Protein AF-A0A6L5FCS5-F1 (afdb_monomer)

Radius of gyration: 27.61 Å; Cα contacts (8 Å, |Δi|>4): 165; chains: 1; bounding box: 40×76×76 Å

Solvent-accessible surface area (backbone atoms only — not comparable to full-atom values): 10490 Å² total; per-residue (Å²): 139,87,85,79,86,86,85,86,82,84,81,82,86,82,88,80,81,89,80,91,78,77,93,75,94,74,78,89,84,92,85,90,86,79,91,82,93,79,89,80,86,85,83,89,91,87,80,81,89,75,83,75,80,78,74,76,76,74,80,74,69,59,62,54,80,92,47,22,50,37,72,68,47,50,47,56,53,29,63,71,54,36,58,82,91,42,26,70,55,52,50,52,34,24,40,57,49,28,67,34,18,20,69,38,68,49,97,88,55,23,33,4,33,68,42,44,43,73,89,52,39,64,62,32,20,42,73,44,74,34,62,92,59,55,54,51,39,63,67,47,30,46,35,17,52,34,33,32,41,77,76,54,85,21,68,80,76,62,65,58,73,129

Secondary structure (DSSP, 8-state):
-PPP----------------------------------------------------------EETTTEEPHHHHHHHHHHHS-TTTHHHHHHHHHHHHTTBSS-B-TT--BTTTTB-HHHHHHHHHHTT-TT--TTSHHHHHHHHHHHHHTSSGGGGSPPP-

Sequence (162 aa):
MVFLLSIAAFAAYSTGSSEEVVVSNAGLRAGRIAGFDHAREAPPPSTAVTSTTINEPKAAVVQTSDSTLEPKAVRGLMEKYFLPPDVSRAVRVAWCSSHFEVDRVSADGRIGLFQHTEGEWATRAEGAGVSHASPVSPDPNTAAAAWEVYEGVGWSAL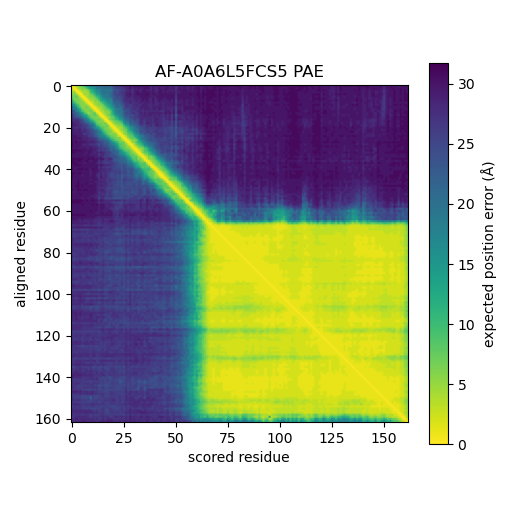VCPG

Mean predicted aligned error: 17.08 Å

Nearest PDB structures (foldseek):
  1qsa-assembly1_A  TM=8.169E-01  e=1.338E-02  Escherichia coli
  6fc4-assembly1_A  TM=7.759E-01  e=1.407E-01  Pseudomonas aeruginosa
  6cfc-assembly1_A  TM=8.360E-01  e=5.706E-01  Campylobacter jejuni
  8gfq-assembly1_A  TM=8.397E-01  e=1.057E+00  Campylobacter jejuni
  6cf8-assembly1_A  TM=7.428E-01  e=2.189E+00  Campylobacter jejuni

Foldseek 3Di:
DDDDDDDDDDDDDDDDDDDDDDDDPDDDDDDDDDDDDDDDDDDDDDDDDDPDPPPPPPDDFDDDPVFATDLVSLLVLLVVQPDPVCSVVLSVLLCLQAVRGLADADPQGFGGSQRHHPVCLQVLLVQLVNHPDDSSPSNSVSSSVSSCQPPNPHCVSRDRDD

pLDDT: mean 73.41, std 26.39, range [30.52, 98.5]

Structure (mmCIF, N/CA/C/O backbone):
data_AF-A0A6L5FCS5-F1
#
_entry.id   AF-A0A6L5FCS5-F1
#
loop_
_atom_site.group_PDB
_atom_site.id
_atom_site.type_symbol
_atom_site.label_atom_id
_atom_site.label_alt_id
_atom_site.label_comp_id
_atom_site.label_asym_id
_atom_site.label_entity_id
_atom_site.label_seq_id
_atom_site.pdbx_PDB_ins_code
_atom_site.Cartn_x
_atom_site.Cartn_y
_atom_site.Cartn_z
_atom_site.occupancy
_atom_site.B_iso_or_equiv
_atom_site.auth_seq_id
_atom_site.auth_comp_id
_atom_site.auth_asym_id
_atom_site.auth_atom_id
_atom_site.pdbx_PDB_model_num
ATOM 1 N N . MET A 1 1 ? -21.410 55.323 -2.614 1.00 41.28 1 MET A N 1
ATOM 2 C CA . MET A 1 1 ? -21.758 53.908 -2.858 1.00 41.28 1 MET A CA 1
ATOM 3 C C . MET A 1 1 ? -21.694 53.189 -1.526 1.00 41.28 1 MET A C 1
ATOM 5 O O . MET A 1 1 ? -20.644 53.181 -0.902 1.00 41.28 1 MET A O 1
ATOM 9 N N . VAL A 1 2 ? -22.849 52.731 -1.053 1.00 36.12 2 VAL A N 1
ATOM 10 C CA . VAL A 1 2 ? -23.056 52.055 0.233 1.00 36.12 2 VAL A CA 1
ATOM 11 C C . VAL A 1 2 ? -22.916 50.554 -0.017 1.00 36.12 2 VAL A C 1
ATOM 13 O O . VAL A 1 2 ? -23.638 50.031 -0.860 1.00 36.12 2 VAL A O 1
ATOM 16 N N . PHE A 1 3 ? -22.005 49.875 0.682 1.00 43.09 3 PHE A N 1
ATOM 17 C CA . PHE A 1 3 ? -21.967 48.412 0.724 1.00 43.09 3 PHE A CA 1
ATOM 18 C C . PHE A 1 3 ? -22.676 47.934 1.994 1.00 43.09 3 PHE A C 1
ATOM 20 O O . PHE A 1 3 ? -22.297 48.287 3.109 1.00 43.09 3 PHE A O 1
ATOM 27 N N . LEU A 1 4 ? -23.750 47.175 1.786 1.00 43.25 4 LEU A N 1
ATOM 28 C CA . LEU A 1 4 ? -24.572 46.526 2.801 1.00 43.25 4 LEU A CA 1
ATOM 29 C C . LEU A 1 4 ? -24.004 45.140 3.157 1.00 43.25 4 LEU A C 1
ATOM 31 O O . LEU A 1 4 ? -23.674 44.365 2.267 1.00 43.25 4 LEU A O 1
ATOM 35 N N . LEU A 1 5 ? -23.967 44.876 4.469 1.00 38.53 5 LEU A N 1
ATOM 36 C CA . LEU A 1 5 ? -24.224 43.622 5.199 1.00 38.53 5 LEU A CA 1
ATOM 37 C C . LEU A 1 5 ? -23.723 42.270 4.641 1.00 38.53 5 LEU A C 1
ATOM 39 O O . LEU A 1 5 ? -24.255 41.749 3.666 1.00 38.53 5 LEU A O 1
ATOM 43 N N . SER A 1 6 ? -22.927 41.565 5.456 1.00 38.53 6 SER A N 1
ATOM 44 C CA . SER A 1 6 ? -23.422 40.402 6.228 1.00 38.53 6 SER A CA 1
ATOM 45 C C . SER A 1 6 ? -22.414 39.993 7.310 1.00 38.53 6 SER A C 1
ATOM 47 O O . SER A 1 6 ? -21.304 39.564 7.016 1.00 38.53 6 SER A O 1
ATOM 49 N N . ILE A 1 7 ? -22.818 40.140 8.574 1.00 42.03 7 ILE A N 1
ATOM 50 C CA . ILE A 1 7 ? -22.124 39.632 9.762 1.00 42.03 7 ILE A CA 1
ATOM 51 C C . ILE A 1 7 ? -22.880 38.366 10.168 1.00 42.03 7 ILE A C 1
ATOM 53 O O . ILE A 1 7 ? -24.037 38.456 10.575 1.00 42.03 7 ILE A O 1
ATOM 57 N N . ALA A 1 8 ? -22.259 37.194 10.040 1.00 47.81 8 ALA A N 1
ATOM 58 C CA . ALA A 1 8 ? -22.797 35.972 10.624 1.00 47.81 8 ALA A CA 1
ATOM 59 C C . ALA A 1 8 ? -22.366 35.910 12.093 1.00 47.81 8 ALA A C 1
ATOM 61 O O . ALA A 1 8 ? -21.203 35.678 12.418 1.00 47.81 8 ALA A O 1
ATOM 62 N N . ALA A 1 9 ? -23.325 36.176 12.973 1.00 38.50 9 ALA A N 1
ATOM 63 C CA . ALA A 1 9 ? -23.222 35.944 14.399 1.00 38.50 9 ALA A CA 1
ATOM 64 C C . ALA A 1 9 ? -23.253 34.434 14.687 1.00 38.50 9 ALA A C 1
ATOM 66 O O . ALA A 1 9 ? -24.181 33.748 14.265 1.00 38.50 9 ALA A O 1
ATOM 67 N N . PHE A 1 10 ? -22.289 33.932 15.459 1.00 42.28 10 PHE A N 1
ATOM 68 C CA . PHE A 1 10 ? -22.440 32.690 16.216 1.00 42.28 10 PHE A CA 1
ATOM 69 C C . PHE A 1 10 ? -22.396 33.053 17.698 1.00 42.28 10 PHE A C 1
ATOM 71 O O . PHE A 1 10 ? -21.336 33.289 18.275 1.00 42.28 10 PHE A O 1
ATOM 78 N N . ALA A 1 11 ? -23.580 33.173 18.296 1.00 39.41 11 ALA A N 1
ATOM 79 C CA . ALA A 1 11 ? -23.734 33.321 19.731 1.00 39.41 11 ALA A CA 1
ATOM 80 C C . ALA A 1 11 ? -23.799 31.931 20.379 1.00 39.41 11 ALA A C 1
ATOM 82 O O . ALA A 1 11 ? -24.690 31.143 20.085 1.00 39.41 11 ALA A O 1
ATOM 83 N N . ALA A 1 12 ? -22.819 31.694 21.249 1.00 39.03 12 ALA A N 1
ATOM 84 C CA . ALA A 1 12 ? -22.905 31.034 22.549 1.00 39.03 12 ALA A CA 1
ATOM 85 C C . ALA A 1 12 ? -23.731 29.737 22.689 1.00 39.03 12 ALA A C 1
ATOM 87 O O . ALA A 1 12 ? -24.958 29.761 22.751 1.00 39.03 12 ALA A O 1
ATOM 88 N N . TYR A 1 13 ? -23.027 28.645 23.009 1.00 35.88 13 TYR A N 1
ATOM 89 C CA . TYR A 1 13 ? -23.465 27.797 24.117 1.00 35.88 13 TYR A CA 1
ATOM 90 C C . TYR A 1 13 ? -22.410 27.777 25.225 1.00 35.88 13 TYR A C 1
ATOM 92 O O . TYR A 1 13 ? -21.205 27.852 24.993 1.00 35.88 13 TYR A O 1
ATOM 100 N N . SER A 1 14 ? -22.947 27.774 26.434 1.00 37.06 14 SER A N 1
ATOM 101 C CA . SER A 1 14 ? -22.381 28.162 27.714 1.00 37.06 14 SER A CA 1
ATOM 102 C C . SER A 1 14 ? -21.531 27.064 28.372 1.00 37.06 14 SER A C 1
ATOM 104 O O . SER A 1 14 ? -21.939 25.911 28.417 1.00 37.06 14 SER A O 1
ATOM 106 N N . THR A 1 15 ? -20.401 27.495 28.945 1.00 33.53 15 THR A N 1
ATOM 107 C CA . THR A 1 15 ? -19.884 27.212 30.308 1.00 33.53 15 THR A CA 1
ATOM 108 C C . THR A 1 15 ? -19.746 25.783 30.860 1.00 33.53 15 THR A C 1
ATOM 110 O O . THR A 1 15 ? -20.726 25.063 31.024 1.00 33.53 15 THR A O 1
ATOM 113 N N . GLY A 1 16 ? -18.546 25.521 31.396 1.00 34.59 16 GLY A N 1
ATOM 114 C CA . GLY A 1 16 ? -18.246 24.546 32.458 1.00 34.59 16 GLY A CA 1
ATOM 115 C C . GLY A 1 16 ? -16.766 24.144 32.402 1.00 34.59 16 GLY A C 1
ATOM 116 O O . GLY A 1 16 ? -16.428 23.200 31.706 1.00 34.59 16 GLY A O 1
ATOM 117 N N . SER A 1 17 ? -15.821 25.006 32.790 1.00 35.19 17 SER A N 1
ATOM 118 C CA . SER A 1 17 ? -15.255 25.157 34.146 1.00 35.19 17 SER A CA 1
ATOM 119 C C . SER A 1 17 ? -14.761 23.847 34.769 1.00 35.19 17 SER A C 1
ATOM 121 O O . SER A 1 17 ? -15.558 22.966 35.063 1.00 35.19 17 SER A O 1
ATOM 123 N N . SER A 1 18 ? -13.437 23.807 34.946 1.00 44.78 18 SER A N 1
ATOM 124 C CA . SER A 1 18 ? -12.602 23.068 35.899 1.00 44.78 18 SER A CA 1
ATOM 125 C C . SER A 1 18 ? -13.283 22.037 36.800 1.00 44.78 18 SER A C 1
ATOM 127 O O . SER A 1 18 ? -14.175 22.399 37.552 1.00 44.78 18 SER A O 1
ATOM 129 N N . GLU A 1 19 ? -12.753 20.813 36.838 1.00 42.12 19 GLU A N 1
ATOM 130 C CA . GLU A 1 19 ? -12.052 20.292 38.023 1.00 42.12 19 GLU A CA 1
ATOM 131 C C . GLU A 1 19 ? -11.552 18.856 37.801 1.00 42.12 19 GLU A C 1
ATOM 133 O O . GLU A 1 19 ? -12.196 17.996 37.204 1.00 42.12 19 GLU A O 1
ATOM 138 N N . GLU A 1 20 ? -10.336 18.651 38.284 1.00 43.97 20 GLU A N 1
ATOM 139 C CA . GLU A 1 20 ? -9.647 17.392 38.507 1.00 43.97 20 GLU A CA 1
ATOM 140 C C . GLU A 1 20 ? -10.471 16.480 39.431 1.00 43.97 20 GLU A C 1
ATOM 142 O O . GLU A 1 20 ? -10.852 16.895 40.523 1.00 43.97 20 GLU A O 1
ATOM 147 N N . VAL A 1 21 ? -10.716 15.224 39.039 1.00 37.75 21 VAL A N 1
ATOM 148 C CA . VAL A 1 21 ? -11.211 14.192 39.967 1.00 37.75 21 VAL A CA 1
ATOM 149 C C . VAL A 1 21 ? -10.449 12.884 39.760 1.00 37.75 21 VAL A C 1
ATOM 151 O O . VAL A 1 21 ? -10.796 12.032 38.949 1.00 37.75 21 VAL A O 1
ATOM 154 N N . VAL A 1 22 ? -9.352 12.791 40.510 1.00 36.75 22 VAL A N 1
ATOM 155 C CA . VAL A 1 22 ? -9.028 11.721 41.464 1.00 36.75 22 VAL A CA 1
ATOM 156 C C . VAL A 1 22 ? -9.369 10.286 41.034 1.00 36.75 22 VAL A C 1
ATOM 158 O O . VAL A 1 22 ? -10.494 9.803 41.161 1.00 36.75 22 VAL A O 1
ATOM 161 N N . VAL A 1 23 ? -8.310 9.546 40.698 1.00 39.69 23 VAL A N 1
ATOM 162 C CA . VAL A 1 23 ? -8.250 8.084 40.807 1.00 39.69 23 VAL A CA 1
ATOM 163 C C . VAL A 1 23 ? -8.668 7.668 42.223 1.00 39.69 23 VAL A C 1
ATOM 165 O O . VAL A 1 23 ? -7.968 7.953 43.191 1.00 39.69 23 VAL A O 1
ATOM 168 N N . SER A 1 24 ? -9.795 6.967 42.346 1.00 41.53 24 SER A N 1
ATOM 169 C CA . SER A 1 24 ? -10.235 6.318 43.586 1.00 41.53 24 SER A CA 1
ATOM 170 C C . SER A 1 24 ? -10.672 4.883 43.300 1.00 41.53 24 SER A C 1
ATOM 172 O O . SER A 1 24 ? -11.857 4.601 43.174 1.00 41.53 24 SER A O 1
ATOM 174 N N . ASN A 1 25 ? -9.718 3.950 43.237 1.00 46.12 25 ASN A N 1
ATOM 175 C CA . ASN A 1 25 ? -10.010 2.529 43.456 1.00 46.12 25 ASN A CA 1
ATOM 176 C C . ASN A 1 25 ? -9.721 2.192 44.920 1.00 46.12 25 ASN A C 1
ATOM 178 O O . ASN A 1 25 ? -8.723 1.559 45.258 1.00 46.12 25 ASN A O 1
ATOM 182 N N . ALA A 1 26 ? -10.617 2.649 45.794 1.00 40.03 26 ALA A N 1
ATOM 183 C CA . ALA A 1 26 ? -10.662 2.259 47.193 1.00 40.03 26 ALA A CA 1
ATOM 184 C C . ALA A 1 26 ? -11.847 1.307 47.428 1.00 40.03 26 ALA A C 1
ATOM 186 O O . ALA A 1 26 ? -12.978 1.734 47.609 1.00 40.03 26 ALA A O 1
ATOM 187 N N . GLY A 1 27 ? -11.539 0.008 47.450 1.00 30.52 27 GLY A N 1
ATOM 188 C CA . GLY A 1 27 ? -11.967 -0.890 48.526 1.00 30.52 27 GLY A CA 1
ATOM 189 C C . GLY A 1 27 ? -13.397 -1.457 48.555 1.00 30.52 27 GLY A C 1
ATOM 190 O O . GLY A 1 27 ? -14.337 -0.769 48.926 1.00 30.52 27 GLY A O 1
ATOM 191 N N . LEU A 1 28 ? -13.433 -2.800 48.460 1.00 34.66 28 LEU A N 1
ATOM 192 C CA . LEU A 1 28 ? -14.231 -3.744 49.281 1.00 34.66 28 LEU A CA 1
ATOM 193 C C . LEU A 1 28 ? -15.729 -3.872 48.905 1.00 34.66 28 LEU A C 1
ATOM 195 O O . LEU A 1 28 ? -16.442 -2.890 48.804 1.00 34.66 28 LEU A O 1
ATOM 199 N N . ARG A 1 29 ? -16.330 -5.061 48.731 1.00 39.31 29 ARG A N 1
ATOM 200 C CA . ARG A 1 29 ? -16.288 -6.308 49.530 1.00 39.31 29 ARG A CA 1
ATOM 201 C C . ARG A 1 29 ? -16.640 -7.511 48.629 1.00 39.31 29 ARG A C 1
ATOM 203 O O . ARG A 1 29 ? -17.557 -7.418 47.830 1.00 39.31 29 ARG A O 1
ATOM 210 N N . ALA A 1 30 ? -15.847 -8.583 48.591 1.00 33.75 30 ALA A N 1
ATOM 211 C CA . ALA A 1 30 ? -15.740 -9.700 49.546 1.00 33.75 30 ALA A CA 1
ATOM 212 C C . ALA A 1 30 ? -16.889 -10.734 49.464 1.00 33.75 30 ALA A C 1
ATOM 214 O O . ALA A 1 30 ? -17.948 -10.548 50.052 1.00 33.75 30 ALA A O 1
ATOM 215 N N . GLY A 1 31 ? -16.598 -11.874 48.828 1.00 35.16 31 GLY A N 1
ATOM 216 C CA . GLY A 1 31 ? -17.274 -13.160 49.018 1.00 35.16 31 GLY A CA 1
ATOM 217 C C . GLY A 1 31 ? -16.218 -14.270 49.058 1.00 35.16 31 GLY A C 1
ATOM 218 O O . GLY A 1 31 ? -15.592 -14.560 48.046 1.00 35.16 31 GLY A O 1
ATOM 219 N N . ARG A 1 32 ? -15.956 -14.804 50.258 1.00 38.78 32 ARG A N 1
ATOM 220 C CA . ARG A 1 32 ? -14.950 -15.836 50.572 1.00 38.78 32 ARG A CA 1
ATOM 221 C C . ARG A 1 32 ? -15.450 -17.244 50.236 1.00 38.78 32 ARG A C 1
ATOM 223 O O . ARG A 1 32 ? -16.596 -17.537 50.543 1.00 38.78 32 ARG A O 1
ATOM 230 N N . ILE A 1 33 ? -14.531 -18.111 49.809 1.00 43.84 33 ILE A N 1
ATOM 231 C CA . ILE A 1 33 ? -14.370 -19.543 50.161 1.00 43.84 33 ILE A CA 1
ATOM 232 C C . ILE A 1 33 ? -12.994 -19.973 49.605 1.00 43.84 33 ILE A C 1
ATOM 234 O O . ILE A 1 33 ? -12.668 -19.580 48.496 1.00 43.84 33 ILE A O 1
ATOM 238 N N . ALA A 1 34 ? -12.109 -20.751 50.223 1.00 34.44 34 ALA A N 1
ATOM 239 C CA . ALA A 1 34 ? -11.836 -21.176 51.591 1.00 34.44 34 ALA A CA 1
ATOM 240 C C . ALA A 1 34 ? -10.388 -21.733 51.575 1.00 34.44 34 ALA A C 1
ATOM 242 O O . ALA A 1 34 ? -9.978 -22.292 50.561 1.00 34.44 34 ALA A O 1
ATOM 243 N N . GLY A 1 35 ? -9.662 -21.645 52.695 1.00 30.78 35 GLY A N 1
ATOM 244 C CA . GLY A 1 35 ? -8.535 -22.540 52.998 1.00 30.78 35 GLY A CA 1
ATOM 245 C C . GLY A 1 35 ? -7.142 -22.050 52.598 1.00 30.78 35 GLY A C 1
ATOM 246 O O . GLY A 1 35 ? -6.770 -22.113 51.436 1.00 30.78 35 GLY A O 1
ATOM 247 N N . PHE A 1 36 ? -6.378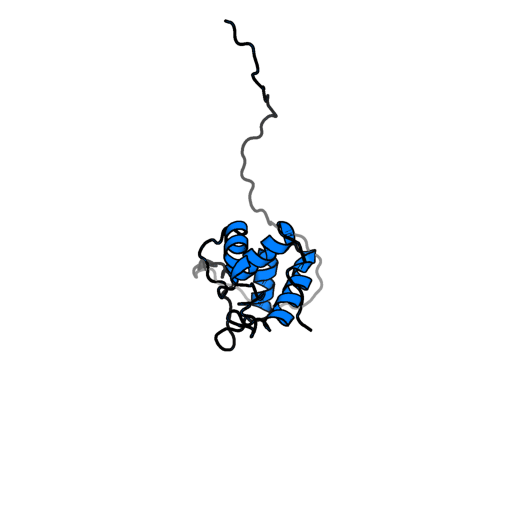 -21.566 53.579 1.00 40.72 36 PHE A N 1
ATOM 248 C CA . PHE A 1 36 ? -5.184 -22.222 54.138 1.00 40.72 36 PHE A CA 1
ATOM 249 C C . PHE A 1 36 ? -4.497 -21.224 55.079 1.00 40.72 36 PHE A C 1
ATOM 251 O O . PHE A 1 36 ? -3.749 -20.340 54.666 1.00 40.72 36 PHE A O 1
ATOM 258 N N . ASP A 1 37 ? -4.813 -21.357 56.366 1.00 38.97 37 ASP A N 1
ATOM 259 C CA . ASP A 1 37 ? -4.090 -20.741 57.471 1.00 38.97 37 ASP A CA 1
ATOM 260 C C . ASP A 1 37 ? -2.631 -21.211 57.481 1.00 38.97 37 ASP A C 1
ATOM 262 O O . ASP A 1 37 ? -2.389 -22.416 57.483 1.00 38.97 37 ASP A O 1
ATOM 266 N N . HIS A 1 38 ? -1.681 -20.274 57.532 1.00 39.16 38 HIS A N 1
ATOM 267 C CA . HIS A 1 38 ? -0.530 -20.292 58.447 1.00 39.16 38 HIS A CA 1
ATOM 268 C C . HIS A 1 38 ? 0.122 -18.903 58.453 1.00 39.16 38 HIS A C 1
ATOM 270 O O . HIS A 1 38 ? 0.741 -18.467 57.485 1.00 39.16 38 HIS A O 1
ATOM 276 N N . ALA A 1 39 ? -0.035 -18.200 59.570 1.00 37.94 39 ALA A N 1
ATOM 277 C CA . ALA A 1 39 ? 0.627 -16.937 59.845 1.00 37.94 39 ALA A CA 1
ATOM 278 C C . ALA A 1 39 ? 2.089 -17.162 60.266 1.00 37.94 39 ALA A C 1
ATOM 280 O O . ALA A 1 39 ? 2.370 -18.027 61.096 1.00 37.94 39 ALA A O 1
ATOM 281 N N . ARG A 1 40 ? 3.001 -16.307 59.788 1.00 38.38 40 ARG A N 1
ATOM 282 C CA . ARG A 1 40 ? 4.171 -15.873 60.566 1.00 38.38 40 ARG A CA 1
ATOM 283 C C . ARG A 1 40 ? 4.599 -14.458 60.156 1.00 38.38 40 ARG A C 1
ATOM 285 O O . ARG A 1 40 ? 5.119 -14.247 59.071 1.00 38.38 40 ARG A O 1
ATOM 292 N N . GLU A 1 41 ? 4.241 -13.529 61.038 1.00 36.78 41 GLU A N 1
ATOM 293 C CA . GLU A 1 41 ? 4.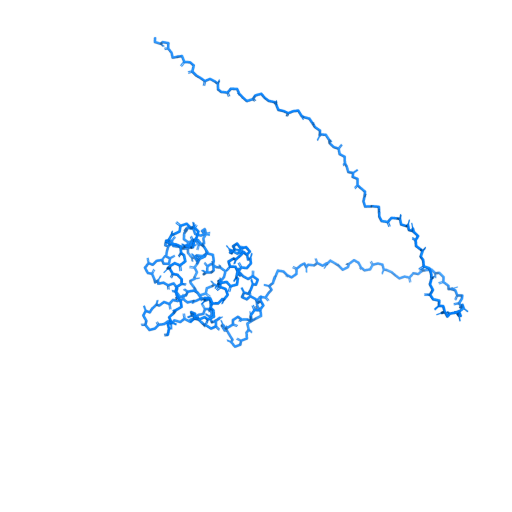970 -12.348 61.530 1.00 36.78 41 GLU A CA 1
ATOM 294 C C . GLU A 1 41 ? 5.966 -11.617 60.602 1.00 36.78 41 GLU A C 1
ATOM 296 O O . GLU A 1 41 ? 6.961 -12.171 60.141 1.00 36.78 41 GLU A O 1
ATOM 301 N N . ALA A 1 42 ? 5.703 -10.323 60.392 1.00 45.25 42 ALA A N 1
ATOM 302 C CA . ALA A 1 42 ? 6.493 -9.391 59.586 1.00 45.25 42 ALA A CA 1
ATOM 303 C C . ALA A 1 42 ? 7.673 -8.759 60.354 1.00 45.25 42 ALA A C 1
ATOM 305 O O . ALA A 1 42 ? 7.592 -8.580 61.568 1.00 45.25 42 ALA A O 1
ATOM 306 N N . PRO A 1 43 ? 8.689 -8.255 59.631 1.00 52.00 43 PRO A N 1
ATOM 307 C CA . PRO A 1 43 ? 9.351 -6.992 59.977 1.00 52.00 43 PRO A CA 1
ATOM 308 C C . PRO A 1 43 ? 9.100 -5.877 58.921 1.00 52.00 43 PRO A C 1
ATOM 310 O O . PRO A 1 43 ? 8.870 -6.192 57.752 1.00 52.00 43 PRO A O 1
ATOM 313 N N . PRO A 1 44 ? 9.112 -4.576 59.303 1.00 57.72 44 PRO A N 1
ATOM 314 C CA . PRO A 1 44 ? 8.701 -3.446 58.451 1.00 57.72 44 PRO A CA 1
ATOM 315 C C . PRO A 1 44 ? 9.912 -2.791 57.711 1.00 57.72 44 PRO A C 1
ATOM 317 O O . PRO A 1 44 ? 11.005 -3.355 57.726 1.00 57.72 44 PRO A O 1
ATOM 320 N N . PRO A 1 45 ? 9.754 -1.666 56.977 1.00 56.81 45 PRO A N 1
ATOM 321 C CA . PRO A 1 45 ? 9.873 -1.591 55.520 1.00 56.81 45 PRO A CA 1
ATOM 322 C C . PRO A 1 45 ? 11.168 -0.908 55.035 1.00 56.81 45 PRO A C 1
ATOM 324 O O . PRO A 1 45 ? 11.574 0.102 55.595 1.00 56.81 45 PRO A O 1
ATOM 327 N N . SER A 1 46 ? 11.768 -1.366 53.934 1.00 44.81 46 SER A N 1
ATOM 328 C CA . SER A 1 46 ? 12.572 -0.505 53.043 1.00 44.81 46 SER A CA 1
ATOM 329 C C . SER A 1 46 ? 13.086 -1.312 51.858 1.00 44.81 46 SER A C 1
ATOM 331 O O . SER A 1 46 ? 14.025 -2.082 52.024 1.00 44.81 46 SER A O 1
ATOM 333 N N . THR A 1 47 ? 12.527 -1.126 50.661 1.00 43.16 47 THR A N 1
ATOM 334 C CA . THR A 1 47 ? 13.340 -1.004 49.438 1.00 43.16 47 THR A CA 1
ATOM 335 C C . THR A 1 47 ? 12.510 -0.328 48.342 1.00 43.16 47 THR A C 1
ATOM 337 O O . THR A 1 47 ? 11.433 -0.793 47.993 1.00 43.16 47 THR A O 1
ATOM 340 N N . ALA A 1 48 ? 13.027 0.810 47.880 1.00 48.31 48 ALA A N 1
ATOM 341 C CA . ALA A 1 48 ? 12.773 1.550 46.644 1.00 48.31 48 ALA A CA 1
ATOM 342 C C . ALA A 1 48 ? 11.593 1.133 45.736 1.00 48.31 48 ALA A C 1
ATOM 344 O O . ALA A 1 48 ? 11.596 0.074 45.113 1.00 48.31 48 ALA A O 1
ATOM 345 N N . VAL A 1 49 ? 10.667 2.074 45.523 1.00 41.22 49 VAL A N 1
ATOM 346 C CA . VAL A 1 49 ? 9.818 2.098 44.325 1.00 41.22 49 VAL A CA 1
ATOM 347 C C . VAL A 1 49 ? 10.718 2.437 43.135 1.00 41.22 49 VAL A C 1
ATOM 349 O O . VAL A 1 49 ? 11.128 3.583 42.960 1.00 41.22 49 VAL A O 1
ATOM 352 N N . THR A 1 50 ? 11.062 1.439 42.326 1.00 42.12 50 THR A N 1
ATOM 353 C CA . THR A 1 50 ? 11.633 1.676 40.999 1.00 42.12 50 THR A CA 1
ATOM 354 C C . THR A 1 50 ? 10.497 2.072 40.064 1.00 42.12 50 THR A C 1
ATOM 356 O O . THR A 1 50 ? 9.711 1.231 39.635 1.00 42.12 50 THR A O 1
ATOM 359 N N . SER A 1 51 ? 10.404 3.361 39.744 1.00 44.72 51 SER A N 1
ATOM 360 C CA . SER A 1 51 ? 9.609 3.843 38.616 1.00 44.72 51 SER A CA 1
ATOM 361 C C . SER A 1 51 ? 10.238 3.328 37.322 1.00 44.72 51 SER A C 1
ATOM 363 O O . SER A 1 51 ? 11.196 3.908 36.816 1.00 44.72 51 SER A O 1
ATOM 365 N N . THR A 1 52 ? 9.734 2.220 36.783 1.00 36.53 52 THR A N 1
ATOM 366 C CA . THR A 1 52 ? 10.045 1.832 35.407 1.00 36.53 52 THR A CA 1
ATOM 367 C C . THR A 1 52 ? 9.133 2.631 34.485 1.00 36.53 52 THR A C 1
ATOM 369 O O . THR A 1 52 ? 7.950 2.329 34.345 1.00 36.53 52 THR A O 1
ATOM 372 N N . THR A 1 53 ? 9.687 3.679 33.876 1.00 45.31 53 THR A N 1
ATOM 373 C CA . THR A 1 53 ? 9.100 4.358 32.720 1.00 45.31 53 THR A CA 1
ATOM 374 C C . THR A 1 53 ? 8.853 3.319 31.632 1.00 45.31 53 THR A C 1
ATOM 376 O O . THR A 1 53 ? 9.788 2.837 30.993 1.00 45.31 53 THR A O 1
ATOM 379 N N . ILE A 1 54 ? 7.589 2.954 31.435 1.00 45.75 54 ILE A N 1
ATOM 380 C CA . ILE A 1 54 ? 7.150 2.171 30.285 1.00 45.75 54 ILE A CA 1
ATOM 381 C C . ILE A 1 54 ? 7.162 3.133 29.097 1.00 45.75 54 ILE A C 1
ATOM 383 O O . ILE A 1 54 ? 6.187 3.827 28.827 1.00 45.75 54 ILE A O 1
ATOM 387 N N . ASN A 1 55 ? 8.307 3.222 28.420 1.00 44.38 55 ASN A N 1
ATOM 388 C CA . ASN A 1 55 ? 8.302 3.639 27.028 1.00 44.38 55 ASN A CA 1
ATOM 389 C C . ASN A 1 55 ? 7.470 2.596 26.284 1.00 44.38 55 ASN A C 1
ATOM 391 O O . ASN A 1 55 ? 7.878 1.441 26.162 1.00 44.38 55 ASN A O 1
ATOM 395 N N . GLU A 1 56 ? 6.280 3.002 25.859 1.00 51.28 56 GLU A N 1
ATOM 396 C CA . GLU A 1 56 ? 5.451 2.274 24.913 1.00 51.28 56 GLU A CA 1
ATOM 397 C C . GLU A 1 56 ? 6.321 1.874 23.711 1.00 51.28 56 GLU A C 1
ATOM 399 O O . GLU A 1 56 ? 6.861 2.751 23.026 1.00 51.28 56 GLU A O 1
ATOM 404 N N . PRO A 1 57 ? 6.525 0.574 23.436 1.00 43.44 57 PRO A N 1
ATOM 405 C CA . PRO A 1 57 ? 7.163 0.184 22.200 1.00 43.44 57 PRO A CA 1
ATOM 406 C C . PRO A 1 57 ? 6.153 0.439 21.081 1.00 43.44 57 PRO A C 1
ATOM 408 O O . PRO A 1 57 ? 5.303 -0.404 20.793 1.00 43.44 57 PRO A O 1
ATOM 411 N N . LYS A 1 58 ? 6.267 1.608 20.435 1.00 44.22 58 LYS A N 1
ATOM 412 C CA . LYS A 1 58 ? 5.797 1.817 19.061 1.00 44.22 58 LYS A C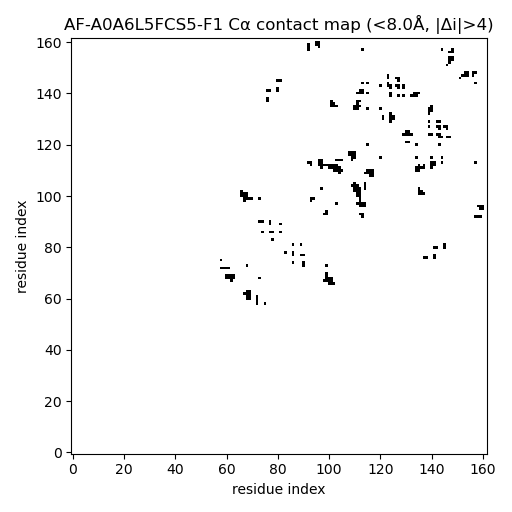A 1
ATOM 413 C C . LYS A 1 58 ? 6.245 0.593 18.277 1.00 44.22 58 LYS A C 1
ATOM 415 O O . LYS A 1 58 ? 7.449 0.379 18.165 1.00 44.22 58 LYS A O 1
ATOM 420 N N . A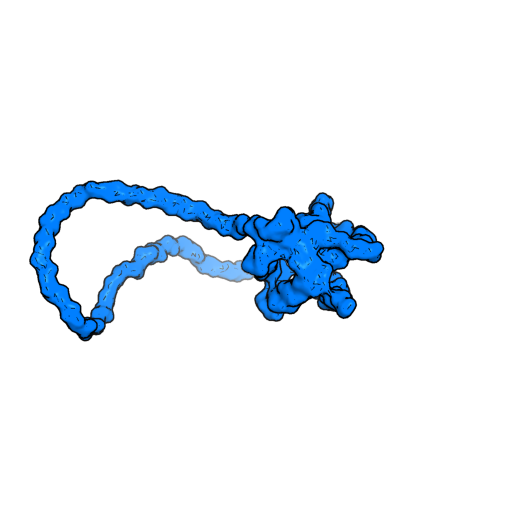LA A 1 59 ? 5.281 -0.219 17.841 1.00 48.72 59 ALA A N 1
ATOM 421 C CA . ALA A 1 59 ? 5.482 -1.539 17.259 1.00 48.72 59 ALA A CA 1
ATOM 422 C C . ALA A 1 59 ? 6.714 -1.559 16.343 1.00 48.72 59 ALA A C 1
ATOM 424 O O . ALA A 1 59 ? 6.673 -1.085 15.208 1.00 48.72 59 ALA A O 1
ATOM 425 N N . ALA A 1 60 ? 7.831 -2.059 16.873 1.00 51.44 60 ALA A N 1
ATOM 426 C CA . ALA A 1 60 ? 9.020 -2.287 16.083 1.00 51.44 60 ALA A CA 1
ATOM 427 C C . ALA A 1 60 ? 8.686 -3.468 15.179 1.00 51.44 60 ALA A C 1
ATOM 429 O O . ALA A 1 60 ? 8.376 -4.564 15.648 1.00 51.44 60 ALA A O 1
ATOM 430 N N . VAL A 1 61 ? 8.652 -3.192 13.884 1.00 55.16 61 VAL A N 1
ATOM 431 C CA . VAL A 1 61 ? 8.425 -4.176 12.840 1.00 55.16 61 VAL A CA 1
ATOM 432 C C . VAL A 1 61 ? 9.575 -5.179 12.906 1.00 55.16 61 VAL A C 1
ATOM 434 O O . VAL A 1 61 ? 10.699 -4.862 12.526 1.00 55.16 61 VAL A O 1
ATOM 437 N N . VAL A 1 62 ? 9.314 -6.367 13.448 1.00 49.72 62 VAL A N 1
ATOM 438 C CA . VAL A 1 62 ? 10.268 -7.476 13.415 1.00 49.72 62 VAL A CA 1
ATOM 439 C C . VAL A 1 62 ? 10.263 -8.005 11.982 1.00 49.72 62 VAL A C 1
ATOM 441 O O . VAL A 1 62 ? 9.241 -8.492 11.497 1.00 49.72 62 VAL A O 1
ATOM 444 N N . GLN A 1 63 ? 11.372 -7.806 11.271 1.00 48.91 63 GLN A N 1
ATOM 445 C CA . GLN A 1 63 ? 11.585 -8.339 9.929 1.00 48.91 63 GLN A CA 1
ATOM 446 C C . GLN A 1 63 ? 12.126 -9.766 10.045 1.00 48.91 63 GLN A C 1
ATOM 448 O O . GLN A 1 63 ? 13.106 -10.012 10.747 1.00 48.91 63 GLN A O 1
ATOM 453 N N . THR A 1 64 ? 11.497 -10.709 9.353 1.00 48.94 64 THR A N 1
ATOM 454 C CA . THR A 1 64 ? 11.993 -12.081 9.200 1.00 48.94 64 THR A CA 1
ATOM 455 C C . THR A 1 64 ? 12.460 -12.239 7.757 1.00 48.94 64 THR A C 1
ATOM 457 O O . THR A 1 64 ? 11.687 -11.951 6.852 1.00 48.94 64 THR A O 1
ATOM 460 N N . SER A 1 65 ? 13.721 -12.639 7.539 1.00 51.72 65 SER A N 1
ATOM 461 C CA . SER A 1 65 ? 14.409 -12.635 6.227 1.00 51.72 65 SER A CA 1
ATOM 462 C C . SER A 1 65 ? 14.311 -11.283 5.498 1.00 51.72 65 SER A C 1
ATOM 464 O O . SER A 1 65 ? 13.501 -11.129 4.592 1.00 51.72 65 SER A O 1
ATOM 466 N N . ASP A 1 66 ? 15.120 -10.328 5.982 1.00 75.44 66 ASP A N 1
ATOM 467 C CA . ASP A 1 66 ? 15.461 -8.946 5.562 1.00 75.44 66 ASP A CA 1
ATOM 468 C C . ASP A 1 66 ? 14.399 -7.992 4.974 1.00 75.44 66 ASP A C 1
ATOM 470 O O . ASP A 1 66 ? 14.519 -6.783 5.164 1.00 75.44 66 ASP A O 1
ATOM 474 N N . SER A 1 67 ? 13.321 -8.459 4.349 1.00 87.88 67 SER A N 1
ATOM 475 C CA . SER A 1 67 ? 12.271 -7.598 3.792 1.00 87.88 67 SER A CA 1
ATOM 476 C C . SER A 1 67 ? 10.843 -8.115 3.982 1.00 87.88 67 SER A C 1
ATOM 478 O O . SER A 1 67 ? 9.890 -7.389 3.693 1.00 87.88 67 SER A O 1
ATOM 480 N N . THR A 1 68 ? 10.650 -9.324 4.522 1.00 95.75 68 THR A N 1
ATOM 481 C CA . THR A 1 68 ? 9.303 -9.835 4.827 1.00 95.75 68 THR A CA 1
ATOM 482 C C . THR A 1 68 ? 8.849 -9.398 6.217 1.00 95.75 68 THR A C 1
ATOM 484 O O . THR A 1 68 ? 9.557 -9.577 7.214 1.00 95.75 68 THR A O 1
ATOM 487 N N . LEU A 1 69 ? 7.646 -8.830 6.301 1.00 94.94 69 LEU A N 1
ATOM 488 C CA . LEU A 1 69 ? 7.041 -8.456 7.576 1.00 94.94 69 LEU A CA 1
ATOM 489 C C . LEU A 1 69 ? 6.395 -9.653 8.271 1.00 94.94 69 LEU A C 1
ATOM 491 O O . LEU A 1 69 ? 5.661 -10.426 7.654 1.00 94.94 69 LEU A O 1
ATOM 495 N N . GLU A 1 70 ? 6.559 -9.742 9.593 1.00 95.44 70 GLU A N 1
ATOM 496 C CA . GLU A 1 70 ? 5.766 -10.675 10.389 1.00 95.44 70 GLU A CA 1
ATOM 497 C C . GLU A 1 70 ? 4.258 -10.361 10.289 1.00 95.44 70 GLU A C 1
ATOM 499 O O . GLU A 1 70 ? 3.862 -9.189 10.333 1.00 95.44 70 GLU A O 1
ATOM 504 N N . PRO A 1 71 ? 3.371 -11.378 10.278 1.00 94.69 71 PRO A N 1
ATOM 505 C CA . PRO A 1 71 ? 1.924 -11.172 10.162 1.00 94.69 71 PRO A CA 1
ATOM 506 C C . PRO A 1 71 ? 1.331 -10.211 11.203 1.00 94.69 71 PRO A C 1
ATOM 508 O O . PRO A 1 71 ? 0.390 -9.471 10.912 1.00 94.69 71 PRO A O 1
ATOM 511 N N . LYS A 1 72 ? 1.883 -10.187 12.424 1.00 96.31 72 LYS A N 1
ATOM 512 C CA . LYS A 1 72 ? 1.456 -9.255 13.478 1.00 96.31 72 LYS A CA 1
ATOM 513 C C . LYS A 1 72 ? 1.804 -7.805 13.131 1.00 96.31 72 LYS A C 1
ATOM 515 O O . LYS A 1 72 ? 0.984 -6.920 13.367 1.00 96.31 72 LYS A O 1
ATOM 520 N N . ALA A 1 73 ? 2.987 -7.568 12.563 1.00 96.00 73 ALA A N 1
ATOM 521 C CA . ALA A 1 73 ? 3.412 -6.242 12.128 1.00 96.00 73 ALA A CA 1
ATOM 522 C C . ALA A 1 73 ? 2.555 -5.749 10.955 1.00 96.00 73 ALA A C 1
ATOM 524 O O . ALA A 1 73 ? 2.073 -4.619 10.990 1.00 96.00 73 ALA A O 1
ATOM 525 N N . VAL A 1 74 ? 2.275 -6.620 9.976 1.00 97.12 74 VAL A N 1
ATOM 526 C CA . VAL A 1 74 ? 1.352 -6.316 8.868 1.00 97.12 74 VAL A CA 1
ATOM 527 C C . VAL A 1 74 ? -0.020 -5.932 9.402 1.00 97.12 74 VAL A C 1
ATOM 529 O O . VAL A 1 74 ? -0.576 -4.915 9.002 1.00 97.12 74 VAL A O 1
ATOM 532 N N . ARG A 1 75 ? -0.572 -6.716 10.333 1.00 97.69 75 ARG A N 1
ATOM 533 C CA . ARG A 1 75 ? -1.886 -6.422 10.903 1.00 97.69 75 ARG A CA 1
ATOM 534 C C . ARG A 1 75 ? -1.918 -5.070 11.619 1.00 97.69 75 ARG A C 1
ATOM 536 O O . ARG A 1 75 ? -2.846 -4.307 11.375 1.00 97.69 75 ARG A O 1
ATOM 543 N N . GLY A 1 76 ? -0.909 -4.756 12.433 1.00 98.06 76 GLY A N 1
ATOM 544 C CA . GLY A 1 76 ? -0.814 -3.451 13.097 1.00 98.06 76 GLY A CA 1
ATOM 545 C C . GLY A 1 76 ? -0.719 -2.286 12.106 1.00 98.06 76 GLY A C 1
ATOM 546 O O . GLY A 1 76 ? -1.280 -1.219 12.338 1.00 98.06 76 GLY A O 1
ATOM 547 N N . LEU A 1 77 ? -0.071 -2.507 10.961 1.00 96.94 77 LEU A N 1
ATOM 548 C CA . LEU A 1 77 ? -0.008 -1.535 9.875 1.00 96.94 77 LEU A CA 1
ATOM 549 C C . LEU A 1 77 ? -1.378 -1.314 9.218 1.00 96.94 77 LEU A C 1
ATOM 551 O O . LEU A 1 77 ? -1.766 -0.175 8.976 1.00 96.94 77 LEU A O 1
ATOM 555 N N . MET A 1 78 ? -2.144 -2.384 8.987 1.00 98.06 78 MET A N 1
ATOM 556 C CA . MET A 1 78 ? -3.499 -2.271 8.436 1.00 98.06 78 MET A CA 1
ATOM 557 C C . MET A 1 78 ? -4.456 -1.582 9.405 1.00 98.06 78 MET A C 1
ATOM 559 O O . MET A 1 78 ? -5.247 -0.750 8.981 1.00 98.06 78 MET A O 1
ATOM 563 N N . GLU A 1 79 ? -4.356 -1.878 10.701 1.00 98.44 79 GLU A N 1
ATOM 564 C CA . GLU A 1 79 ? -5.158 -1.235 11.752 1.00 98.44 79 GLU A CA 1
ATOM 565 C C . GLU A 1 79 ? -4.871 0.271 11.882 1.00 98.44 79 GLU A C 1
ATOM 567 O O . GLU A 1 79 ? -5.726 1.016 12.353 1.00 98.44 79 GLU A O 1
ATOM 572 N N . LYS A 1 80 ? -3.697 0.737 11.433 1.00 98.38 80 LYS A N 1
ATOM 573 C CA . LYS A 1 80 ? -3.340 2.161 11.420 1.00 98.38 80 LYS A CA 1
ATOM 574 C C . LYS A 1 80 ? -4.045 2.951 10.310 1.00 98.38 80 LYS A C 1
ATOM 576 O O . LYS A 1 80 ? -4.339 4.125 10.516 1.00 98.38 80 LYS A O 1
ATOM 581 N N . TYR A 1 81 ? -4.276 2.343 9.145 1.00 98.38 81 TYR A N 1
ATOM 582 C CA . TYR A 1 81 ? -4.702 3.066 7.936 1.00 98.38 81 TYR A CA 1
ATOM 583 C C . TYR A 1 81 ? -6.070 2.654 7.388 1.00 98.38 81 TYR A C 1
ATOM 585 O O . TYR A 1 81 ? -6.732 3.460 6.739 1.00 98.38 81 TYR A O 1
ATOM 593 N N . PHE A 1 82 ? -6.507 1.419 7.628 1.00 98.44 82 PHE A N 1
ATOM 594 C CA . PHE A 1 82 ? -7.798 0.922 7.164 1.00 98.44 82 PHE A CA 1
ATOM 595 C C . PHE A 1 82 ? -8.843 0.979 8.280 1.00 98.44 82 PHE A C 1
ATOM 597 O O . PHE A 1 82 ? -8.537 0.774 9.454 1.00 98.44 82 PHE A O 1
ATOM 604 N N . LEU A 1 83 ? -10.106 1.199 7.907 1.00 98.19 83 LEU A N 1
ATOM 605 C CA . LEU A 1 83 ? -11.232 1.098 8.823 1.00 98.19 83 LEU A CA 1
ATOM 606 C C . LEU A 1 83 ? -11.306 -0.324 9.414 1.00 98.19 83 LEU A C 1
ATOM 608 O O . LEU A 1 83 ? -11.000 -1.297 8.718 1.00 98.19 83 LEU A O 1
ATOM 612 N N . PRO A 1 84 ? -11.778 -0.493 10.664 1.00 98.31 84 PRO A N 1
ATOM 613 C CA . PRO A 1 84 ? -11.894 -1.804 11.306 1.00 98.31 84 PRO A CA 1
ATOM 614 C C . PRO A 1 84 ? -12.533 -2.929 10.461 1.00 98.31 84 PRO A C 1
ATOM 616 O O . PRO A 1 84 ? -11.988 -4.036 10.471 1.00 98.31 84 PRO A O 1
ATOM 619 N N . PRO A 1 85 ? -13.635 -2.710 9.704 1.00 98.06 85 PRO A N 1
ATOM 620 C CA . PRO A 1 85 ? -14.209 -3.757 8.846 1.00 98.06 85 PRO A CA 1
ATOM 621 C C . PRO A 1 85 ? -13.301 -4.183 7.678 1.00 98.06 85 PRO A C 1
ATOM 623 O O . PRO A 1 85 ? -13.443 -5.291 7.161 1.00 98.06 85 PRO A O 1
ATOM 626 N N . ASP A 1 86 ? -12.352 -3.339 7.285 1.00 98.00 86 ASP A N 1
ATOM 627 C CA . ASP A 1 86 ? -11.533 -3.484 6.083 1.00 98.00 86 ASP A CA 1
ATOM 628 C C . ASP A 1 86 ? -10.147 -4.086 6.351 1.00 98.00 86 ASP A C 1
ATOM 630 O O . ASP A 1 86 ? -9.531 -4.656 5.447 1.00 98.00 86 ASP A O 1
ATOM 634 N N . VAL A 1 87 ? -9.680 -4.062 7.605 1.00 98.25 87 VAL A N 1
ATOM 635 C CA . VAL A 1 87 ? -8.368 -4.593 8.026 1.00 98.25 87 VAL A CA 1
ATOM 636 C C . VAL A 1 87 ? -8.131 -6.014 7.510 1.00 98.25 87 VAL A C 1
ATOM 638 O O . VAL A 1 87 ? -7.102 -6.303 6.902 1.00 98.25 87 VAL A O 1
ATOM 641 N N . SER A 1 88 ? -9.096 -6.919 7.699 1.00 97.25 88 SER A N 1
ATOM 642 C CA . SER A 1 88 ? -8.942 -8.322 7.280 1.00 97.25 88 SER A CA 1
ATOM 643 C C . SER A 1 88 ? -8.844 -8.478 5.761 1.00 97.25 88 SER A C 1
ATOM 645 O O . SER A 1 88 ? -8.209 -9.412 5.267 1.00 97.25 88 SER A O 1
ATOM 647 N N . ARG A 1 89 ? -9.484 -7.582 5.002 1.00 97.19 89 ARG A N 1
ATOM 648 C CA . ARG A 1 89 ? -9.381 -7.554 3.544 1.00 97.19 89 ARG A CA 1
ATOM 649 C C . ARG A 1 89 ? -8.020 -7.014 3.116 1.00 97.19 89 ARG A C 1
ATOM 651 O O . ARG A 1 89 ? -7.376 -7.660 2.296 1.00 97.19 89 ARG A O 1
ATOM 658 N N . ALA A 1 90 ? -7.560 -5.918 3.716 1.00 97.25 90 ALA A N 1
ATOM 659 C CA . ALA A 1 90 ? -6.249 -5.331 3.448 1.00 97.25 90 ALA A CA 1
ATOM 660 C C . ALA A 1 90 ? -5.103 -6.318 3.727 1.00 97.25 90 ALA A C 1
ATOM 662 O O . ALA A 1 90 ? -4.226 -6.485 2.885 1.00 97.25 90 ALA A O 1
ATOM 663 N N . VAL A 1 91 ? -5.156 -7.055 4.847 1.00 97.56 91 VAL A N 1
ATOM 664 C CA . VAL A 1 91 ? -4.174 -8.113 5.159 1.00 97.56 91 VAL A CA 1
ATOM 665 C C . VAL A 1 91 ? -4.174 -9.204 4.085 1.00 97.56 91 VAL A C 1
ATOM 667 O O . VAL A 1 91 ? -3.110 -9.620 3.633 1.00 97.56 91 VAL A O 1
ATOM 670 N N . ARG A 1 92 ? -5.355 -9.659 3.640 1.00 96.62 92 ARG A N 1
ATOM 671 C CA . ARG A 1 92 ? -5.460 -10.645 2.551 1.00 96.62 92 ARG A CA 1
ATOM 672 C C . ARG A 1 92 ? -4.839 -10.134 1.255 1.00 96.62 92 ARG A C 1
ATOM 674 O O . ARG A 1 92 ? -4.163 -10.903 0.579 1.00 96.62 92 ARG A O 1
ATOM 681 N N . VAL A 1 93 ? -5.064 -8.861 0.929 1.00 96.81 93 VAL A N 1
ATOM 682 C CA . VAL A 1 93 ? -4.487 -8.254 -0.269 1.00 96.81 93 VAL A CA 1
ATOM 683 C C . VAL A 1 93 ? -2.969 -8.140 -0.154 1.00 96.81 93 VAL A C 1
ATOM 685 O O . VAL A 1 93 ? -2.265 -8.568 -1.055 1.00 96.81 93 VAL A O 1
ATOM 688 N N . ALA A 1 94 ? -2.438 -7.649 0.963 1.00 96.44 94 ALA A N 1
ATOM 689 C CA . ALA A 1 94 ? -0.991 -7.584 1.172 1.00 96.44 94 ALA A CA 1
ATOM 690 C C . ALA A 1 94 ? -0.321 -8.969 1.045 1.00 96.44 94 ALA A C 1
ATOM 692 O O . ALA A 1 94 ? 0.767 -9.094 0.482 1.00 96.44 94 ALA A O 1
ATOM 693 N N . TRP A 1 95 ? -0.993 -10.031 1.508 1.00 96.00 95 TRP A N 1
ATOM 694 C CA . TRP A 1 95 ? -0.500 -11.400 1.353 1.00 96.00 95 TRP A CA 1
ATOM 695 C C . TRP A 1 95 ? -0.467 -11.845 -0.111 1.00 96.00 95 TRP A C 1
ATOM 697 O O . TRP A 1 95 ? 0.562 -12.318 -0.576 1.00 96.00 95 TRP A O 1
ATOM 707 N N . CYS A 1 96 ? -1.561 -11.690 -0.857 1.00 94.56 96 CYS A N 1
ATOM 708 C CA . CYS A 1 96 ? -1.593 -12.128 -2.256 1.00 94.56 96 CYS A CA 1
ATOM 709 C C . CYS A 1 96 ? -0.710 -11.257 -3.169 1.00 94.56 96 CYS A C 1
ATOM 711 O O . CYS A 1 96 ? -0.139 -11.752 -4.138 1.00 94.56 96 CYS A O 1
ATOM 713 N N . SER A 1 97 ? -0.573 -9.967 -2.853 1.00 94.19 97 SER A N 1
ATOM 714 C CA . SER A 1 97 ? 0.181 -9.002 -3.650 1.00 94.19 97 SER A CA 1
ATOM 715 C C . SER A 1 97 ? 1.684 -9.162 -3.479 1.00 94.19 97 SER A C 1
ATOM 717 O O . SER A 1 97 ? 2.411 -9.105 -4.469 1.00 94.19 97 SER A O 1
ATOM 719 N N . SER A 1 98 ? 2.180 -9.378 -2.257 1.00 94.81 98 SER A N 1
ATOM 720 C CA . SER A 1 98 ? 3.625 -9.430 -2.016 1.00 94.81 98 SER A CA 1
ATOM 721 C C . SER A 1 98 ? 4.107 -10.540 -1.086 1.00 94.81 98 SER A C 1
ATOM 723 O O . SER A 1 98 ? 5.299 -10.610 -0.834 1.00 94.81 98 SER A O 1
ATOM 725 N N . HIS A 1 99 ? 3.231 -11.396 -0.558 1.00 95.06 99 HIS A N 1
ATOM 726 C CA . HIS A 1 99 ? 3.563 -12.312 0.544 1.00 95.06 99 HIS A CA 1
ATOM 727 C C . HIS A 1 99 ? 4.178 -11.591 1.756 1.00 95.06 99 HIS A C 1
ATOM 729 O O . HIS A 1 99 ? 4.994 -12.151 2.478 1.00 95.06 99 HIS A O 1
ATOM 735 N N . PHE A 1 100 ? 3.756 -10.342 1.987 1.00 96.62 100 PHE A N 1
ATOM 736 C CA . PHE A 1 100 ? 4.291 -9.445 3.018 1.00 96.62 100 PHE A CA 1
ATOM 737 C C . PHE A 1 100 ? 5.740 -8.980 2.816 1.00 96.62 100 PHE A C 1
ATOM 739 O O . PHE A 1 100 ? 6.309 -8.357 3.714 1.00 96.62 100 PHE A O 1
ATOM 746 N N . GLU A 1 101 ? 6.320 -9.207 1.639 1.00 95.75 101 GLU A N 1
ATOM 747 C CA . GLU A 1 101 ? 7.609 -8.641 1.241 1.00 95.75 101 GLU A CA 1
ATOM 748 C C . GLU A 1 101 ? 7.437 -7.148 0.917 1.00 95.75 101 GLU A C 1
ATOM 750 O O . GLU A 1 101 ? 6.608 -6.771 0.079 1.00 95.75 101 GLU A O 1
ATOM 755 N N . VAL A 1 102 ? 8.182 -6.276 1.604 1.00 95.50 102 VAL A N 1
ATOM 756 C CA . VAL A 1 102 ? 8.050 -4.813 1.452 1.00 95.50 102 VAL A CA 1
ATOM 757 C C . VAL A 1 102 ? 8.765 -4.270 0.223 1.00 95.50 102 VAL A C 1
ATOM 759 O O . VAL A 1 102 ? 8.428 -3.187 -0.240 1.00 95.50 102 VAL A O 1
ATOM 762 N N . ASP A 1 103 ? 9.728 -5.009 -0.313 1.00 94.81 103 ASP A N 1
ATOM 763 C CA . ASP A 1 103 ? 10.545 -4.639 -1.468 1.00 94.81 103 ASP A CA 1
ATOM 764 C C . ASP A 1 103 ? 10.232 -5.474 -2.716 1.00 94.81 103 ASP A C 1
ATOM 766 O O . ASP A 1 103 ? 10.924 -5.354 -3.725 1.00 94.81 103 ASP A O 1
ATOM 770 N N . ARG A 1 104 ? 9.161 -6.280 -2.686 1.00 93.94 104 ARG A N 1
ATOM 771 C CA . ARG A 1 104 ? 8.753 -7.097 -3.830 1.00 93.94 104 ARG A CA 1
ATOM 772 C C . ARG A 1 104 ? 8.493 -6.235 -5.056 1.00 93.94 104 ARG A C 1
ATOM 774 O O . ARG A 1 104 ? 7.636 -5.347 -5.036 1.00 93.94 104 ARG A O 1
ATOM 781 N N . VAL A 1 105 ? 9.177 -6.577 -6.142 1.00 93.00 105 VAL A N 1
ATOM 782 C CA . VAL A 1 105 ? 8.965 -6.014 -7.474 1.00 93.00 105 VAL A CA 1
ATOM 783 C C . VAL A 1 105 ? 8.440 -7.110 -8.395 1.00 93.00 105 VAL A C 1
ATOM 785 O O . VAL A 1 105 ? 9.037 -8.181 -8.506 1.00 93.00 105 VAL A O 1
ATOM 788 N N . SER A 1 106 ? 7.306 -6.864 -9.037 1.00 91.38 106 SER A N 1
ATOM 789 C CA . SER A 1 106 ? 6.736 -7.752 -10.055 1.00 91.38 106 SER A CA 1
ATOM 790 C C . SER A 1 106 ? 7.311 -7.463 -11.444 1.00 91.38 106 SER A C 1
ATOM 792 O O . SER A 1 106 ? 7.917 -6.421 -11.690 1.00 91.38 106 SER A O 1
ATOM 794 N N . ALA A 1 107 ? 7.136 -8.405 -12.376 1.00 90.19 107 ALA A N 1
ATOM 795 C CA . ALA A 1 107 ? 7.673 -8.294 -13.735 1.00 90.19 107 ALA A CA 1
ATOM 796 C C . ALA A 1 107 ? 7.093 -7.106 -14.529 1.00 90.19 107 ALA A C 1
ATOM 798 O O . ALA A 1 107 ? 7.752 -6.592 -15.428 1.00 90.19 107 ALA A O 1
ATOM 799 N N . ASP A 1 108 ? 5.881 -6.663 -14.190 1.00 89.06 108 ASP A N 1
ATOM 800 C CA . ASP A 1 108 ? 5.207 -5.482 -14.735 1.00 89.06 108 ASP A CA 1
ATOM 801 C C . ASP A 1 108 ? 5.552 -4.183 -13.981 1.00 89.06 108 ASP A C 1
ATOM 803 O O . ASP A 1 108 ? 4.970 -3.135 -14.252 1.00 89.06 108 ASP A O 1
ATOM 807 N N . GLY A 1 109 ? 6.526 -4.225 -13.065 1.00 90.50 109 GLY A N 1
ATOM 808 C CA . GLY A 1 109 ? 7.082 -3.041 -12.410 1.00 90.50 109 GLY A CA 1
ATOM 809 C C . GLY A 1 109 ? 6.271 -2.530 -11.222 1.00 90.50 109 GLY A C 1
ATOM 810 O O . GLY A 1 109 ? 6.427 -1.372 -10.837 1.00 90.50 109 GLY A O 1
ATOM 811 N N . ARG A 1 110 ? 5.404 -3.355 -10.624 1.00 93.69 110 ARG A N 1
ATOM 812 C CA . ARG A 1 110 ? 4.675 -2.974 -9.407 1.00 93.69 110 ARG A CA 1
ATOM 813 C C . ARG A 1 110 ? 5.526 -3.237 -8.172 1.00 93.69 110 ARG A C 1
ATOM 815 O O . ARG A 1 110 ? 6.218 -4.251 -8.105 1.00 93.69 110 ARG A O 1
ATOM 822 N N . ILE A 1 111 ? 5.463 -2.337 -7.193 1.00 94.06 111 ILE A N 1
ATOM 823 C CA . ILE A 1 111 ? 6.424 -2.288 -6.086 1.00 94.06 111 ILE A CA 1
ATOM 824 C C . ILE A 1 111 ? 5.727 -2.327 -4.721 1.00 94.06 111 ILE A C 1
ATOM 826 O O . ILE A 1 111 ? 4.720 -1.653 -4.475 1.00 94.06 111 ILE A O 1
ATOM 830 N N . GLY A 1 112 ? 6.325 -3.097 -3.816 1.00 94.38 112 GLY A N 1
ATOM 831 C CA . GLY A 1 112 ? 6.060 -3.100 -2.385 1.00 94.38 112 GLY A CA 1
ATOM 832 C C . GLY A 1 112 ? 4.803 -3.847 -1.960 1.00 94.38 112 GLY A C 1
ATOM 833 O O . GLY A 1 112 ? 4.220 -4.616 -2.728 1.00 94.38 112 GLY A O 1
ATOM 834 N N . LEU A 1 113 ? 4.387 -3.616 -0.714 1.00 95.56 113 LEU A N 1
ATOM 835 C CA . LEU A 1 113 ? 3.382 -4.422 -0.012 1.00 95.56 113 LEU A CA 1
ATOM 836 C C . LEU A 1 113 ? 2.041 -4.523 -0.765 1.00 95.56 113 LEU A C 1
ATOM 838 O O . LEU A 1 113 ? 1.460 -5.601 -0.874 1.00 95.56 113 LEU A O 1
ATOM 842 N N . PHE A 1 114 ? 1.582 -3.411 -1.340 1.00 96.50 114 PHE A N 1
ATOM 843 C CA . PHE A 1 114 ? 0.353 -3.339 -2.137 1.00 96.50 114 PHE A CA 1
ATOM 844 C C . PHE A 1 114 ? 0.578 -3.284 -3.652 1.00 96.50 114 PHE A C 1
ATOM 846 O O . PHE A 1 114 ? -0.373 -3.056 -4.398 1.00 96.50 114 PHE A O 1
ATOM 853 N N . GLN A 1 115 ? 1.807 -3.535 -4.121 1.00 95.69 115 GLN A N 1
ATOM 854 C CA . GLN A 1 115 ? 2.149 -3.573 -5.547 1.00 95.69 115 GLN A CA 1
ATOM 855 C C . GLN A 1 115 ? 1.648 -2.317 -6.286 1.00 95.69 115 GLN A C 1
ATOM 857 O O . GLN A 1 115 ? 0.828 -2.404 -7.205 1.00 95.69 115 GLN A O 1
ATOM 862 N N . HIS A 1 116 ? 2.123 -1.139 -5.877 1.00 94.94 116 HIS A N 1
ATOM 863 C CA . HIS A 1 116 ? 1.819 0.125 -6.559 1.00 94.94 116 HIS A CA 1
ATOM 864 C C . HIS A 1 116 ? 2.580 0.214 -7.884 1.00 94.94 116 HIS A C 1
ATOM 866 O O . HIS A 1 116 ? 3.734 -0.203 -7.949 1.00 94.94 116 HIS A O 1
ATOM 872 N N . THR A 1 117 ? 1.966 0.777 -8.925 1.00 92.94 117 THR A N 1
ATOM 873 C CA . THR A 1 117 ? 2.674 1.092 -10.175 1.00 92.94 117 THR A CA 1
ATOM 874 C C . THR A 1 117 ? 3.446 2.408 -10.042 1.00 92.94 117 THR A C 1
ATOM 876 O O . THR A 1 117 ? 3.052 3.294 -9.279 1.00 92.94 117 THR A O 1
ATOM 879 N N . GLU A 1 118 ? 4.529 2.567 -10.807 1.00 87.31 118 GLU A N 1
ATOM 880 C CA . GLU A 1 118 ? 5.329 3.802 -10.815 1.00 87.31 118 GLU A CA 1
ATOM 881 C C . GLU A 1 118 ? 4.495 5.033 -11.212 1.00 87.31 118 GLU A C 1
ATOM 883 O O . GLU A 1 118 ? 4.592 6.080 -10.575 1.00 87.31 118 GLU A O 1
ATOM 888 N N . GLY A 1 119 ? 3.619 4.889 -12.214 1.00 89.19 119 GLY A N 1
ATOM 889 C CA . GLY A 1 119 ? 2.782 5.984 -12.715 1.00 89.19 119 GLY A CA 1
ATOM 890 C C . GLY A 1 119 ? 1.730 6.483 -11.720 1.00 89.19 119 GLY A C 1
ATOM 891 O O . GLY A 1 119 ? 1.341 7.645 -11.775 1.00 89.19 119 GLY A O 1
ATOM 892 N N . GLU A 1 120 ? 1.286 5.634 -10.792 1.00 92.25 120 GLU A N 1
ATOM 893 C CA . GLU A 1 120 ? 0.281 5.993 -9.783 1.00 92.25 120 GLU A CA 1
ATOM 894 C C . GLU A 1 120 ? 0.907 6.397 -8.443 1.00 92.25 120 GLU A C 1
ATOM 896 O O . GLU A 1 120 ? 0.249 7.037 -7.620 1.00 92.25 120 GLU A O 1
ATOM 901 N N . TRP A 1 121 ? 2.164 6.009 -8.195 1.00 95.56 121 TRP A N 1
ATOM 902 C CA . TRP A 1 121 ? 2.799 6.165 -6.887 1.00 95.56 121 TRP A CA 1
ATOM 903 C C . TRP A 1 121 ? 2.810 7.616 -6.416 1.00 95.56 121 TRP A C 1
ATOM 905 O O . TRP A 1 121 ? 2.391 7.886 -5.294 1.00 95.56 121 TRP A O 1
ATOM 915 N N . ALA A 1 122 ? 3.248 8.545 -7.269 1.00 95.56 122 ALA A N 1
ATOM 916 C CA . ALA A 1 122 ? 3.384 9.951 -6.894 1.00 95.56 122 ALA A CA 1
ATOM 917 C C . ALA A 1 122 ? 2.053 10.544 -6.404 1.00 95.56 122 ALA A C 1
ATOM 919 O O . ALA A 1 122 ? 2.004 11.112 -5.315 1.00 95.56 122 ALA A O 1
ATOM 920 N N . THR A 1 123 ? 0.969 10.336 -7.157 1.00 95.50 123 THR A N 1
ATOM 921 C CA . THR A 1 123 ? -0.369 10.827 -6.800 1.00 95.50 123 THR A CA 1
ATOM 922 C C . THR A 1 123 ? -0.895 10.182 -5.522 1.00 95.50 123 THR A C 1
ATOM 924 O O . THR A 1 123 ? -1.401 10.886 -4.653 1.00 95.50 123 THR A O 1
ATOM 927 N N . ARG A 1 124 ? -0.748 8.861 -5.364 1.00 96.44 124 ARG A N 1
ATOM 928 C CA . ARG A 1 124 ? -1.223 8.161 -4.159 1.00 96.44 124 ARG A CA 1
ATOM 929 C C . ARG A 1 124 ? -0.436 8.553 -2.911 1.00 96.44 124 ARG A C 1
ATOM 931 O O . ARG A 1 124 ? -1.022 8.737 -1.849 1.00 96.44 124 ARG A O 1
ATOM 938 N N . ALA A 1 125 ? 0.884 8.686 -3.032 1.00 97.25 125 ALA A N 1
ATOM 939 C CA . ALA A 1 125 ? 1.750 9.102 -1.936 1.00 97.25 125 ALA A CA 1
ATOM 940 C C . ALA A 1 125 ? 1.446 10.542 -1.504 1.00 97.25 125 ALA A C 1
ATOM 942 O O . ALA A 1 125 ? 1.365 10.815 -0.308 1.00 97.25 125 ALA A O 1
ATOM 943 N N . GLU A 1 126 ? 1.226 11.446 -2.461 1.00 97.50 126 GLU A N 1
ATOM 944 C CA . GLU A 1 126 ? 0.802 12.818 -2.177 1.00 97.50 126 GLU A CA 1
ATOM 945 C C . GLU A 1 126 ? -0.574 12.862 -1.507 1.00 97.50 126 GLU A C 1
ATOM 947 O O . GLU A 1 126 ? -0.721 13.485 -0.456 1.00 97.50 126 GLU A O 1
ATOM 952 N N . GLY A 1 127 ? -1.558 12.143 -2.053 1.00 96.12 127 GLY A N 1
ATOM 953 C CA . GLY A 1 127 ? -2.903 12.062 -1.485 1.00 96.12 127 GLY A CA 1
ATOM 954 C C . GLY A 1 127 ? -2.926 11.503 -0.059 1.00 96.12 127 GLY A C 1
ATOM 955 O O . GLY A 1 127 ? -3.679 11.979 0.788 1.00 96.12 127 GLY A O 1
ATOM 956 N N . ALA A 1 128 ? -2.037 10.555 0.240 1.00 97.31 128 ALA A N 1
ATOM 957 C CA . ALA A 1 128 ? -1.853 9.996 1.576 1.00 97.31 128 ALA A CA 1
ATOM 958 C C . ALA A 1 128 ? -0.989 10.865 2.518 1.00 97.31 128 ALA A C 1
ATOM 960 O O . ALA A 1 128 ? -0.731 10.461 3.653 1.00 97.31 128 ALA A O 1
ATOM 961 N N . GLY A 1 129 ? -0.515 12.036 2.076 1.00 97.50 129 GLY A N 1
ATOM 962 C CA . GLY A 1 129 ? 0.318 12.937 2.882 1.00 97.50 129 GLY A CA 1
ATOM 963 C C . GLY A 1 129 ? 1.747 12.433 3.123 1.00 97.50 129 GLY A C 1
ATOM 964 O O . GLY A 1 129 ? 2.409 12.877 4.060 1.00 97.50 129 GLY A O 1
ATOM 965 N N . VAL A 1 130 ? 2.230 11.505 2.293 1.00 96.44 130 VAL A N 1
ATOM 966 C CA . VAL A 1 130 ? 3.563 10.883 2.363 1.00 96.44 130 VAL A CA 1
ATOM 967 C C . VAL A 1 130 ? 4.381 11.159 1.097 1.00 96.44 130 VAL A C 1
ATOM 969 O O . VAL A 1 130 ? 5.116 10.301 0.604 1.00 96.44 130 VAL A O 1
ATOM 972 N N . SER A 1 131 ? 4.263 12.373 0.556 1.00 93.25 131 SER A N 1
ATOM 973 C CA . SER A 1 131 ? 5.025 12.821 -0.613 1.00 93.25 131 SER A CA 1
ATOM 974 C C . SER A 1 131 ? 6.523 12.538 -0.452 1.00 93.25 131 SER A C 1
ATOM 976 O O . SER A 1 131 ? 7.093 12.717 0.624 1.00 93.25 131 SER A O 1
ATOM 978 N N . HIS A 1 132 ? 7.170 12.110 -1.540 1.00 90.75 132 HIS A N 1
ATOM 979 C CA . HIS A 1 132 ? 8.596 11.736 -1.599 1.00 90.75 132 HIS A CA 1
ATOM 980 C C . HIS A 1 132 ? 8.992 10.479 -0.814 1.00 90.75 132 HIS A C 1
ATOM 982 O O . HIS A 1 132 ? 10.172 10.125 -0.786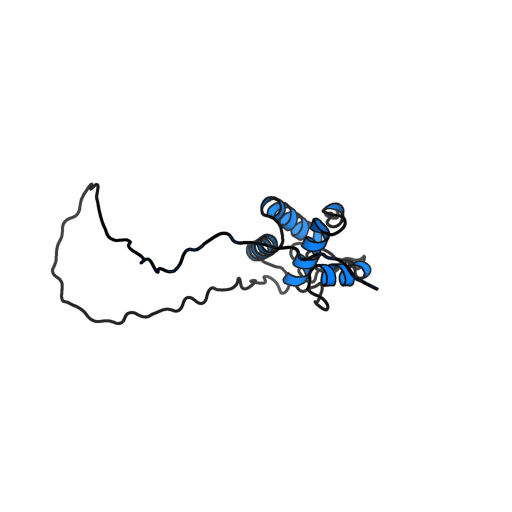 1.00 90.75 132 HIS A O 1
ATOM 988 N N . ALA A 1 133 ? 8.038 9.780 -0.199 1.00 95.44 133 ALA A N 1
ATOM 989 C CA . ALA A 1 133 ? 8.321 8.509 0.434 1.00 95.44 133 ALA A CA 1
ATOM 990 C C . ALA A 1 133 ? 8.606 7.409 -0.599 1.00 95.44 133 ALA A C 1
ATOM 992 O O . ALA A 1 133 ? 8.174 7.460 -1.755 1.00 95.44 133 ALA A O 1
ATOM 993 N N . SER A 1 134 ? 9.341 6.390 -0.158 1.00 94.88 134 SER A N 1
ATOM 994 C CA . SER A 1 134 ? 9.662 5.232 -0.985 1.00 94.88 134 SER A CA 1
ATOM 995 C C . SER A 1 134 ? 8.500 4.231 -1.015 1.00 94.88 134 SER A C 1
ATOM 997 O O . SER A 1 134 ? 7.956 3.924 0.051 1.00 94.88 134 SER A O 1
ATOM 999 N N . PRO A 1 135 ? 8.166 3.640 -2.179 1.00 94.56 135 PRO A N 1
ATOM 1000 C CA . PRO A 1 135 ? 7.152 2.593 -2.269 1.00 94.56 135 PRO A CA 1
ATOM 1001 C C . PRO A 1 135 ? 7.559 1.303 -1.552 1.00 94.56 135 PRO A C 1
ATOM 1003 O O . PRO A 1 135 ? 6.687 0.493 -1.265 1.00 94.56 135 PRO A O 1
ATOM 1006 N N . VAL A 1 136 ? 8.840 1.100 -1.214 1.00 95.88 136 VAL A N 1
ATOM 1007 C CA . VAL A 1 136 ? 9.266 -0.072 -0.421 1.00 95.88 136 VAL A CA 1
ATOM 1008 C C . VAL A 1 136 ? 9.200 0.159 1.089 1.00 95.88 136 VAL A C 1
ATOM 1010 O O . VAL A 1 136 ? 9.433 -0.745 1.884 1.00 95.88 136 VAL A O 1
ATOM 1013 N N . SER A 1 137 ? 8.893 1.385 1.520 1.00 95.88 137 SER A N 1
ATOM 1014 C CA . SER A 1 137 ? 8.669 1.666 2.934 1.00 95.88 137 SER A CA 1
ATOM 1015 C C . SER A 1 137 ? 7.246 1.232 3.310 1.00 95.88 137 SER A C 1
ATOM 1017 O O . SER A 1 137 ? 6.287 1.729 2.718 1.00 95.88 137 SER A O 1
ATOM 1019 N N . PRO A 1 138 ? 7.064 0.329 4.291 1.00 96.62 138 PRO A N 1
ATOM 1020 C CA . PRO A 1 138 ? 5.760 -0.285 4.548 1.00 96.62 138 PRO A CA 1
ATOM 1021 C C . PRO A 1 138 ? 4.697 0.725 5.000 1.00 96.62 138 PRO A C 1
ATOM 1023 O O . PRO A 1 138 ? 3.545 0.638 4.578 1.00 96.62 138 PRO A O 1
ATOM 1026 N N . ASP A 1 139 ? 5.090 1.708 5.812 1.00 97.62 139 ASP A N 1
ATOM 1027 C CA . ASP A 1 139 ? 4.215 2.768 6.331 1.00 97.62 139 ASP A CA 1
ATOM 1028 C C . ASP A 1 139 ? 3.596 3.638 5.217 1.00 97.62 139 ASP A C 1
ATOM 1030 O O . ASP A 1 139 ? 2.372 3.619 5.072 1.00 97.62 139 ASP A O 1
ATOM 1034 N N . PRO A 1 140 ? 4.381 4.316 4.356 1.00 98.00 140 PRO A N 1
ATOM 1035 C CA . PRO A 1 140 ? 3.832 5.096 3.249 1.00 98.00 140 PRO A CA 1
ATOM 1036 C C . PRO A 1 140 ? 3.174 4.235 2.165 1.00 98.00 140 PRO A C 1
ATOM 1038 O O . PRO A 1 140 ? 2.186 4.672 1.585 1.00 98.00 140 PRO A O 1
ATOM 1041 N N . ASN A 1 141 ? 3.663 3.015 1.902 1.00 97.69 141 ASN A N 1
ATOM 1042 C CA . ASN A 1 141 ? 3.016 2.100 0.955 1.00 97.69 141 ASN A CA 1
ATOM 1043 C C . ASN A 1 141 ? 1.583 1.770 1.406 1.00 97.69 141 ASN A C 1
ATOM 1045 O O . ASN A 1 141 ? 0.633 1.899 0.639 1.00 97.69 141 ASN A O 1
ATOM 1049 N N . THR A 1 142 ? 1.408 1.445 2.689 1.00 98.44 142 THR A N 1
ATOM 1050 C CA . THR A 1 142 ? 0.083 1.149 3.252 1.00 98.44 142 THR A CA 1
ATOM 1051 C C . THR A 1 142 ? -0.806 2.388 3.307 1.00 98.44 142 THR A C 1
ATOM 1053 O O . THR A 1 142 ? -1.993 2.294 2.999 1.00 98.44 142 THR A O 1
ATOM 1056 N N . ALA A 1 143 ? -0.245 3.554 3.645 1.00 98.50 143 ALA A N 1
ATOM 1057 C CA . ALA A 1 143 ? -0.976 4.819 3.629 1.00 98.50 143 ALA A CA 1
ATOM 1058 C C . ALA A 1 143 ? -1.521 5.145 2.226 1.00 98.50 143 ALA A C 1
ATOM 1060 O O . ALA A 1 143 ? -2.701 5.453 2.075 1.00 98.50 143 ALA A O 1
ATOM 1061 N N . ALA A 1 144 ? -0.680 5.009 1.197 1.00 98.19 144 ALA A N 1
ATOM 1062 C CA . ALA A 1 144 ? -1.047 5.210 -0.203 1.00 98.19 144 ALA A CA 1
ATOM 1063 C C . ALA A 1 144 ? -2.135 4.225 -0.667 1.00 98.19 144 ALA A C 1
ATOM 1065 O O . ALA A 1 144 ? -3.046 4.606 -1.400 1.00 98.19 144 ALA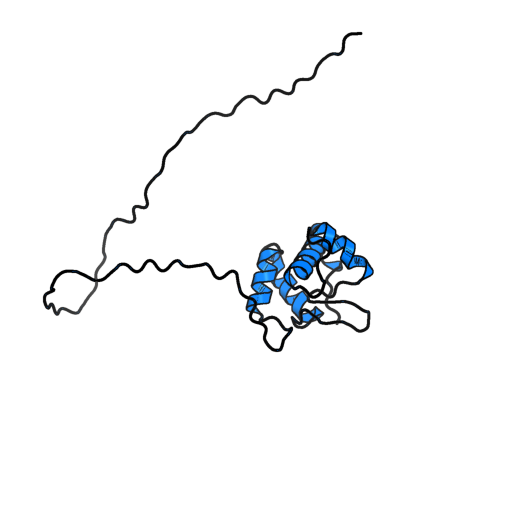 A O 1
ATOM 1066 N N . ALA A 1 145 ? -2.066 2.963 -0.231 1.00 97.81 145 ALA A N 1
ATOM 1067 C CA . ALA A 1 145 ? -3.085 1.958 -0.529 1.00 97.81 145 ALA A CA 1
ATOM 1068 C C . ALA A 1 145 ? -4.434 2.286 0.131 1.00 97.81 145 ALA A C 1
ATOM 1070 O O . ALA A 1 145 ? -5.477 2.178 -0.511 1.00 97.81 145 ALA A O 1
ATOM 1071 N N . ALA A 1 146 ? -4.423 2.717 1.394 1.00 98.38 146 ALA A N 1
ATOM 1072 C CA . ALA A 1 146 ? -5.635 3.134 2.091 1.00 98.38 146 ALA A CA 1
ATOM 1073 C C . ALA A 1 146 ? -6.258 4.386 1.457 1.00 98.38 146 ALA A C 1
ATOM 1075 O O . ALA A 1 146 ? -7.471 4.422 1.258 1.00 98.38 146 ALA A O 1
ATOM 1076 N N . TRP A 1 147 ? -5.443 5.375 1.074 1.00 98.38 147 TRP A N 1
ATOM 1077 C CA . TRP A 1 147 ? -5.922 6.557 0.353 1.00 98.38 147 TRP A CA 1
ATOM 1078 C C . TRP A 1 147 ? -6.617 6.178 -0.957 1.00 98.38 147 TRP A C 1
ATOM 1080 O O . TRP A 1 147 ? -7.730 6.625 -1.210 1.00 98.38 147 TRP A O 1
ATOM 1090 N N . GLU A 1 148 ? -6.030 5.281 -1.750 1.00 97.44 148 GLU A N 1
ATOM 1091 C CA . GLU A 1 148 ? -6.650 4.823 -2.998 1.00 97.44 148 GLU A CA 1
ATOM 1092 C C . GLU A 1 148 ? -8.013 4.145 -2.763 1.00 97.44 148 GLU A C 1
ATOM 1094 O O . GLU A 1 148 ? -8.931 4.274 -3.575 1.00 97.44 148 GLU A O 1
ATOM 1099 N N . VAL A 1 149 ? -8.168 3.441 -1.638 1.00 97.81 149 VAL A N 1
ATOM 1100 C CA . VAL A 1 149 ? -9.427 2.777 -1.279 1.00 97.81 149 VAL A CA 1
ATOM 1101 C C . VAL A 1 149 ? -10.516 3.762 -0.848 1.00 97.81 149 VAL A C 1
ATOM 1103 O O . VAL A 1 149 ? -11.679 3.533 -1.178 1.00 97.81 149 VAL A O 1
ATOM 1106 N N . TYR A 1 150 ? -10.181 4.818 -0.107 1.00 98.12 150 TYR A N 1
ATOM 1107 C CA . TYR A 1 150 ? -11.193 5.731 0.447 1.00 98.12 150 TYR A CA 1
ATOM 1108 C C . TYR A 1 150 ? -11.428 6.985 -0.398 1.00 98.12 150 TYR A C 1
ATOM 1110 O O . TYR A 1 150 ? -12.548 7.485 -0.425 1.00 98.12 150 TYR A O 1
ATOM 1118 N N . GLU A 1 151 ? -10.407 7.453 -1.112 1.00 97.38 151 GLU A N 1
ATOM 1119 C CA . GLU A 1 151 ? -10.427 8.707 -1.878 1.00 97.38 151 GLU A CA 1
ATOM 1120 C C . GLU A 1 151 ? -10.211 8.489 -3.388 1.00 97.38 151 GLU A C 1
ATOM 1122 O O . GLU A 1 151 ? -10.518 9.367 -4.194 1.00 97.38 151 GLU A O 1
ATOM 1127 N N . GLY A 1 152 ? -9.671 7.329 -3.781 1.00 94.62 152 GLY A N 1
ATOM 1128 C CA . GLY A 1 152 ? -9.392 6.961 -5.172 1.00 94.62 152 GLY A CA 1
ATOM 1129 C C . GLY A 1 152 ? -10.507 6.139 -5.824 1.00 94.62 152 GLY A C 1
ATOM 1130 O O . GLY A 1 152 ? -11.698 6.378 -5.618 1.00 94.62 152 GLY A O 1
ATOM 1131 N N . VAL A 1 153 ? -10.132 5.144 -6.637 1.00 93.50 153 VAL A N 1
ATOM 1132 C CA . VAL A 1 153 ? -11.112 4.285 -7.334 1.00 93.50 153 VAL A CA 1
ATOM 1133 C C . VAL A 1 153 ? -11.676 3.167 -6.454 1.00 93.50 153 VAL A C 1
ATOM 1135 O O . VAL A 1 153 ? -12.491 2.362 -6.910 1.00 93.50 153 VAL A O 1
ATOM 1138 N N . GLY A 1 154 ? -11.253 3.092 -5.193 1.00 95.69 154 GLY A N 1
ATOM 1139 C CA . GLY A 1 154 ? -11.731 2.106 -4.243 1.00 95.69 154 GLY A CA 1
ATOM 1140 C C . GLY A 1 154 ? -11.001 0.770 -4.333 1.00 95.69 154 GLY A C 1
ATOM 1141 O O . GLY A 1 154 ? -9.919 0.620 -4.901 1.00 95.69 154 GLY A O 1
ATOM 1142 N N . TRP A 1 155 ? -11.630 -0.261 -3.776 1.00 94.94 155 TRP A N 1
ATOM 1143 C CA . TRP A 1 155 ? -11.052 -1.602 -3.686 1.00 94.94 155 TRP A CA 1
ATOM 1144 C C . TRP A 1 155 ? -10.686 -2.259 -5.025 1.00 94.94 155 TRP A C 1
ATOM 1146 O O . TRP A 1 155 ? -9.930 -3.229 -5.024 1.00 94.94 155 TRP A O 1
ATOM 1156 N N . SER A 1 156 ? -11.200 -1.770 -6.154 1.00 93.3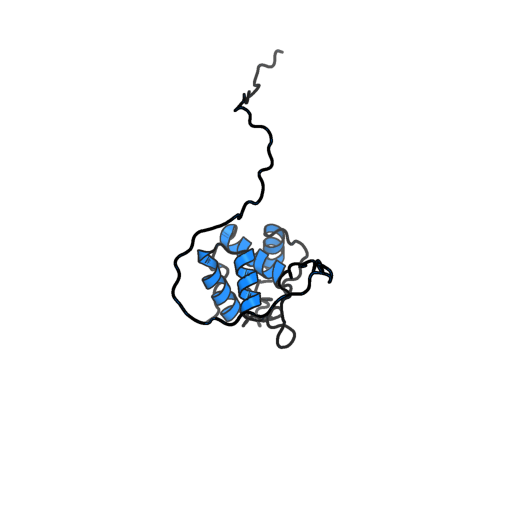8 156 SER A N 1
ATOM 1157 C CA . SER A 1 156 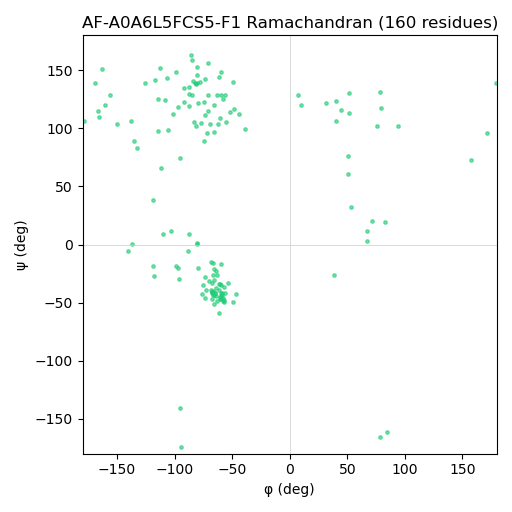? -10.807 -2.250 -7.484 1.00 93.38 156 SER A CA 1
ATOM 1158 C C . SER A 1 156 ? -9.368 -1.898 -7.863 1.00 93.38 156 SER A C 1
ATOM 1160 O O . SER A 1 156 ? -8.845 -2.501 -8.792 1.00 93.38 156 SER A O 1
ATOM 1162 N N . ALA A 1 157 ? -8.708 -0.976 -7.156 1.00 90.50 157 ALA A N 1
ATOM 1163 C CA . ALA A 1 157 ? -7.280 -0.715 -7.344 1.00 90.50 157 ALA A CA 1
ATOM 1164 C C . ALA A 1 157 ? -6.387 -1.827 -6.763 1.00 90.50 157 ALA A C 1
ATOM 1166 O O . ALA A 1 157 ? -5.273 -2.063 -7.231 1.00 90.50 157 ALA A O 1
ATOM 1167 N N . LEU A 1 158 ? -6.880 -2.521 -5.734 1.00 91.62 158 LEU A N 1
ATOM 1168 C CA . LEU A 1 158 ? -6.118 -3.457 -4.912 1.00 91.62 158 LEU A CA 1
ATOM 1169 C C . LEU A 1 158 ? -6.613 -4.892 -5.141 1.00 91.62 158 LEU A C 1
ATOM 1171 O O . LEU A 1 158 ? -7.207 -5.525 -4.263 1.00 91.62 158 LEU A O 1
ATOM 1175 N N . VAL A 1 159 ? -6.408 -5.389 -6.360 1.00 86.31 159 VAL A N 1
ATOM 1176 C CA . VAL A 1 159 ? -6.814 -6.741 -6.769 1.00 86.31 159 VAL A CA 1
ATOM 1177 C C . VAL A 1 159 ? -5.671 -7.722 -6.537 1.00 86.31 159 VAL A C 1
ATOM 1179 O O . VAL A 1 159 ? -4.535 -7.451 -6.918 1.00 86.31 159 VAL A O 1
ATOM 1182 N N . CYS A 1 160 ? -5.987 -8.882 -5.959 1.00 81.88 160 CYS A N 1
ATOM 1183 C CA . CYS A 1 160 ? -5.058 -10.004 -5.912 1.00 81.88 160 CYS A CA 1
ATOM 1184 C C . CYS A 1 160 ? -4.799 -10.530 -7.331 1.00 81.88 160 CYS A C 1
ATOM 1186 O O . CYS A 1 160 ? -5.760 -10.974 -7.968 1.00 81.88 160 CYS A O 1
ATOM 1188 N N . PRO A 1 161 ? -3.551 -10.526 -7.831 1.00 65.88 161 PRO A N 1
ATOM 1189 C CA . PRO A 1 161 ? -3.221 -11.280 -9.032 1.00 65.88 161 PRO A CA 1
ATOM 1190 C C . PRO A 1 161 ? -3.441 -12.775 -8.743 1.00 65.88 161 PRO A C 1
ATOM 1192 O O . PRO A 1 161 ? -3.030 -13.268 -7.691 1.00 65.88 161 PRO A O 1
ATOM 1195 N N . GLY A 1 162 ? -4.191 -13.445 -9.622 1.00 53.81 162 GLY A N 1
ATOM 1196 C CA . GLY A 1 162 ? -4.506 -14.877 -9.525 1.00 53.81 162 GLY A CA 1
ATOM 1197 C C . GLY A 1 162 ? -3.371 -15.780 -9.978 1.00 53.81 162 GLY A C 1
ATOM 1198 O O . GLY A 1 162 ? -2.472 -15.285 -10.695 1.00 53.81 162 GLY A O 1
#